Protein AF-A0A4W5KQK4-F1 (afdb_monomer_lite)

Structure (mmCIF, N/CA/C/O backbone):
data_AF-A0A4W5KQK4-F1
#
_entry.id   AF-A0A4W5KQK4-F1
#
loop_
_atom_site.group_PDB
_atom_site.id
_atom_site.type_symbol
_atom_site.label_atom_id
_atom_site.label_alt_id
_atom_site.label_comp_id
_atom_site.label_asym_id
_atom_site.label_entity_id
_atom_site.label_seq_id
_atom_site.pdbx_PDB_ins_code
_atom_site.Cartn_x
_atom_site.Cartn_y
_atom_site.Cartn_z
_atom_site.occupancy
_atom_site.B_iso_or_equiv
_atom_site.auth_seq_id
_atom_site.auth_comp_id
_atom_site.auth_asym_id
_atom_site.auth_atom_id
_atom_site.pdbx_PDB_model_num
ATOM 1 N N . MET A 1 1 ? 33.401 -1.306 -40.384 1.00 55.12 1 MET A N 1
ATOM 2 C CA . MET A 1 1 ? 32.395 -1.386 -39.302 1.00 55.12 1 MET A CA 1
ATOM 3 C C . MET A 1 1 ? 32.435 -0.047 -38.583 1.00 55.12 1 MET A C 1
ATOM 5 O O . MET A 1 1 ? 33.464 0.281 -38.014 1.00 55.12 1 MET A O 1
ATOM 9 N N . GLU A 1 2 ? 31.429 0.804 -38.780 1.00 61.31 2 GLU A N 1
ATOM 10 C CA . GLU A 1 2 ? 31.557 2.240 -38.484 1.00 61.31 2 GLU A CA 1
ATOM 11 C C . GLU A 1 2 ? 31.278 2.549 -37.004 1.00 61.31 2 GLU A C 1
ATOM 13 O O . GLU A 1 2 ? 30.202 2.195 -36.509 1.00 61.31 2 GLU A O 1
ATOM 18 N N . PRO A 1 3 ? 32.196 3.231 -36.295 1.00 64.75 3 PRO A N 1
ATOM 19 C CA . PRO A 1 3 ? 32.092 3.458 -34.850 1.00 64.75 3 PRO A CA 1
ATOM 20 C C . PRO A 1 3 ? 30.851 4.276 -34.453 1.00 64.75 3 PRO A C 1
ATOM 22 O O . PRO A 1 3 ? 30.302 4.081 -33.369 1.00 64.75 3 PRO A O 1
ATOM 25 N N . GLY A 1 4 ? 30.337 5.124 -35.352 1.00 69.31 4 GLY A N 1
ATOM 26 C CA . GLY A 1 4 ? 29.141 5.940 -35.106 1.00 69.31 4 GLY A CA 1
ATOM 27 C C . GLY A 1 4 ? 27.843 5.139 -34.937 1.00 69.31 4 GLY A C 1
ATOM 28 O O . GLY A 1 4 ? 26.954 5.552 -34.192 1.00 69.31 4 GLY A O 1
AT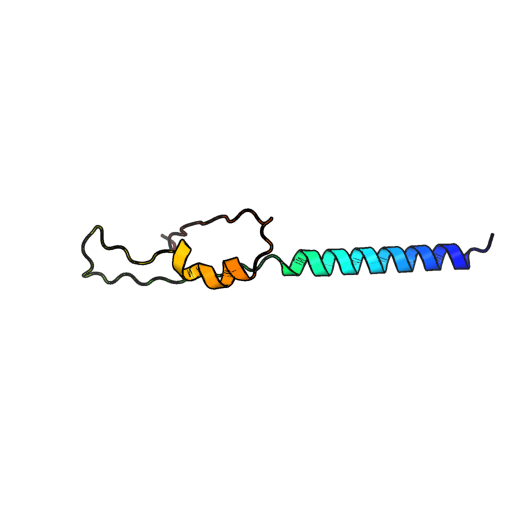OM 29 N N . LYS A 1 5 ? 27.740 3.955 -35.558 1.00 66.06 5 LYS A N 1
ATOM 30 C CA . LYS A 1 5 ? 26.542 3.099 -35.463 1.00 66.06 5 LYS A CA 1
ATOM 31 C C . LYS A 1 5 ? 26.420 2.441 -34.089 1.00 66.06 5 LYS A C 1
ATOM 33 O O . LYS A 1 5 ? 25.320 2.316 -33.562 1.00 66.06 5 LYS A O 1
ATOM 38 N N . ILE A 1 6 ? 27.551 2.075 -33.488 1.00 71.56 6 ILE A N 1
ATOM 39 C CA . ILE A 1 6 ? 27.612 1.431 -32.170 1.00 71.56 6 ILE A CA 1
ATOM 40 C C . ILE A 1 6 ? 27.164 2.418 -31.088 1.00 71.56 6 ILE A C 1
ATOM 42 O O . ILE A 1 6 ? 26.306 2.091 -30.272 1.00 71.56 6 ILE A O 1
ATOM 46 N N . ILE A 1 7 ? 27.669 3.653 -31.143 1.00 76.00 7 ILE A N 1
ATOM 47 C CA . ILE A 1 7 ? 27.329 4.718 -30.191 1.00 76.00 7 ILE A CA 1
ATOM 48 C C . ILE A 1 7 ? 25.823 5.025 -30.227 1.00 76.00 7 ILE A C 1
ATOM 50 O O . ILE A 1 7 ? 25.188 5.079 -29.175 1.00 76.00 7 ILE A O 1
ATOM 54 N N . CYS A 1 8 ? 25.216 5.120 -31.416 1.00 74.19 8 CYS A N 1
ATOM 55 C CA . CYS A 1 8 ? 23.768 5.328 -31.548 1.00 74.19 8 CYS A CA 1
ATOM 56 C C . CYS A 1 8 ? 22.938 4.208 -30.901 1.00 74.19 8 CYS A C 1
ATOM 58 O O . CYS A 1 8 ? 21.970 4.489 -30.196 1.00 74.19 8 CYS A O 1
ATOM 60 N N . VAL A 1 9 ? 23.322 2.941 -31.088 1.00 82.81 9 VAL A N 1
ATOM 61 C CA . VAL A 1 9 ? 22.607 1.798 -30.490 1.00 82.81 9 VAL A CA 1
ATOM 62 C C . VAL A 1 9 ? 22.701 1.814 -28.961 1.00 82.81 9 VAL A C 1
ATOM 64 O O . VAL A 1 9 ? 21.718 1.500 -28.285 1.00 82.81 9 VAL A O 1
ATOM 67 N N . PHE A 1 10 ? 23.846 2.218 -28.402 1.00 81.19 10 PHE A N 1
ATOM 68 C CA . PHE A 1 10 ? 24.003 2.380 -26.955 1.00 81.19 10 PHE A CA 1
ATOM 69 C C . PHE A 1 10 ? 23.092 3.474 -26.397 1.00 81.19 10 PHE A C 1
ATOM 71 O O . PHE A 1 10 ? 22.389 3.223 -25.418 1.00 81.19 10 PHE A O 1
ATOM 78 N N . TYR A 1 11 ? 23.034 4.642 -27.042 1.00 84.62 11 TYR A N 1
ATOM 79 C CA . TYR A 1 11 ? 22.124 5.713 -26.628 1.00 84.62 11 TYR A CA 1
ATOM 80 C C . TYR A 1 11 ? 20.663 5.263 -26.671 1.00 84.62 11 TYR A C 1
ATOM 82 O O . TYR A 1 11 ? 19.943 5.454 -25.695 1.00 84.62 11 TYR A O 1
ATOM 90 N N . ILE A 1 12 ? 20.232 4.596 -27.745 1.00 85.75 12 ILE A N 1
ATOM 91 C CA . ILE A 1 12 ? 18.855 4.094 -27.870 1.00 85.75 12 ILE A CA 1
ATOM 92 C C . ILE A 1 12 ? 18.526 3.092 -26.750 1.00 85.75 12 ILE A C 1
ATOM 94 O O . ILE A 1 12 ? 17.468 3.189 -26.130 1.00 85.75 12 ILE A O 1
ATOM 98 N N . ARG A 1 13 ? 19.436 2.163 -26.427 1.00 84.38 13 ARG A N 1
ATOM 99 C CA . ARG A 1 13 ? 19.241 1.201 -25.323 1.00 84.38 13 ARG A CA 1
ATOM 100 C C . ARG A 1 13 ? 19.153 1.886 -23.961 1.00 84.38 13 ARG A C 1
ATOM 102 O O . ARG A 1 13 ? 18.329 1.482 -23.146 1.00 84.38 13 ARG A O 1
ATOM 109 N N . ILE A 1 14 ? 19.965 2.915 -23.721 1.00 88.25 14 ILE A N 1
ATOM 110 C CA . ILE A 1 14 ? 19.925 3.701 -22.480 1.00 88.25 14 ILE A CA 1
ATOM 111 C C . ILE A 1 14 ? 18.583 4.428 -22.352 1.00 88.25 14 ILE A C 1
ATOM 113 O O . ILE A 1 14 ? 17.957 4.356 -21.298 1.00 88.25 14 ILE A O 1
ATOM 117 N N . TRP A 1 15 ? 18.097 5.053 -23.427 1.00 87.00 15 TRP A N 1
ATOM 118 C CA . TRP A 1 15 ? 16.789 5.714 -23.446 1.00 87.00 15 TRP A CA 1
ATOM 119 C C . TRP A 1 15 ? 15.629 4.744 -23.189 1.00 87.00 15 TRP A C 1
ATOM 121 O O . TRP A 1 15 ? 14.723 5.067 -22.421 1.00 87.00 15 TRP A O 1
ATOM 131 N N . ILE A 1 16 ? 15.677 3.537 -23.760 1.00 85.19 16 ILE A N 1
ATO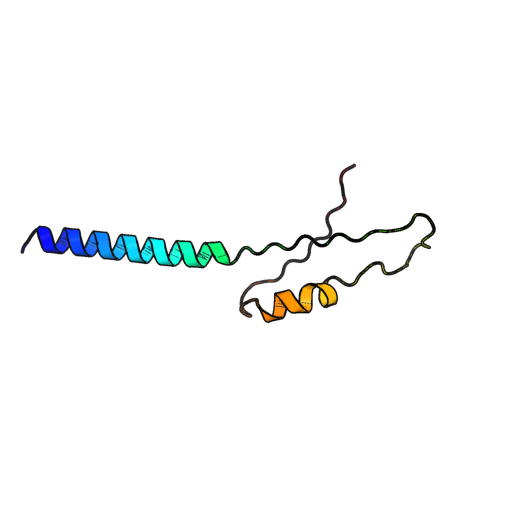M 132 C CA . ILE A 1 16 ? 14.674 2.489 -23.512 1.00 85.19 16 ILE A CA 1
ATOM 133 C C . ILE A 1 16 ? 14.692 2.049 -22.043 1.00 85.19 16 ILE A C 1
ATOM 135 O O . ILE A 1 16 ? 13.638 1.964 -21.417 1.00 85.19 16 ILE A O 1
ATOM 139 N N . LEU A 1 17 ? 15.872 1.806 -21.465 1.00 84.69 17 LEU A N 1
ATOM 140 C CA . LEU A 1 17 ? 15.994 1.437 -20.051 1.00 84.69 17 LEU A CA 1
ATOM 141 C C . LEU A 1 17 ? 15.478 2.544 -19.123 1.00 84.69 17 LEU A C 1
ATOM 143 O O . LEU A 1 17 ? 14.802 2.252 -18.136 1.00 84.69 17 LEU A O 1
ATOM 147 N N . LEU A 1 18 ? 15.746 3.808 -19.462 1.00 83.31 18 LEU A N 1
ATOM 148 C CA . LEU A 1 18 ? 15.254 4.959 -18.710 1.00 83.31 18 LEU A CA 1
ATOM 149 C C . LEU A 1 18 ? 13.720 5.044 -18.750 1.00 83.31 18 LEU A C 1
ATOM 151 O O . LEU A 1 18 ? 13.089 5.257 -17.716 1.00 83.31 18 LEU A O 1
ATOM 155 N N . ALA A 1 19 ? 13.116 4.815 -19.921 1.00 80.44 19 ALA A N 1
ATOM 156 C CA . ALA A 1 19 ? 11.665 4.797 -20.093 1.00 80.44 19 ALA A CA 1
ATOM 157 C C . ALA A 1 19 ? 10.998 3.658 -19.300 1.00 80.44 19 ALA A C 1
ATOM 159 O O . ALA A 1 19 ? 9.972 3.870 -18.655 1.00 80.44 19 ALA A O 1
ATOM 160 N N . VAL A 1 20 ? 11.605 2.466 -19.284 1.00 78.00 20 VAL A N 1
ATOM 161 C CA . VAL A 1 20 ? 11.109 1.317 -18.506 1.00 78.00 20 VAL A CA 1
ATOM 162 C C . VAL A 1 20 ? 11.188 1.588 -17.001 1.00 78.00 20 VAL A C 1
ATOM 164 O O . VAL A 1 20 ? 10.227 1.312 -16.282 1.00 78.00 20 VAL A O 1
ATOM 167 N N . MET A 1 21 ? 12.281 2.185 -16.512 1.00 75.06 21 MET A N 1
ATOM 168 C CA . MET A 1 21 ? 12.378 2.587 -15.103 1.00 75.06 21 MET A CA 1
ATOM 169 C C . MET A 1 21 ? 11.354 3.663 -14.732 1.00 75.06 21 MET A C 1
ATOM 171 O O . MET A 1 21 ? 10.722 3.555 -13.683 1.00 75.06 21 MET A O 1
ATOM 175 N N . ALA A 1 22 ? 11.150 4.669 -15.586 1.00 70.88 22 ALA A N 1
ATOM 176 C CA . ALA A 1 22 ? 10.177 5.734 -15.348 1.00 70.88 22 ALA A CA 1
ATOM 177 C C . ALA A 1 22 ? 8.726 5.225 -15.301 1.00 70.88 22 ALA A C 1
ATOM 179 O O . ALA A 1 22 ? 7.884 5.821 -14.632 1.00 70.88 22 ALA A O 1
ATOM 180 N N . LEU A 1 23 ? 8.421 4.124 -15.993 1.00 63.97 23 LEU A N 1
ATOM 181 C CA . LEU A 1 23 ? 7.116 3.470 -15.914 1.00 63.97 23 LEU A CA 1
ATOM 182 C C . LEU A 1 23 ? 6.978 2.623 -14.640 1.00 63.97 23 LEU A C 1
ATOM 184 O O . LEU A 1 23 ? 5.910 2.580 -14.033 1.00 63.97 23 LEU A O 1
ATOM 188 N N . ALA A 1 24 ? 8.059 1.976 -14.200 1.00 62.06 24 ALA A N 1
ATOM 189 C CA . ALA A 1 24 ? 8.058 1.152 -12.994 1.00 62.06 24 ALA A CA 1
ATOM 190 C C . ALA A 1 24 ? 7.881 1.977 -11.705 1.00 62.06 24 ALA A C 1
ATOM 192 O O . ALA A 1 24 ? 7.227 1.517 -10.768 1.00 62.06 24 ALA A O 1
ATOM 193 N N . THR A 1 25 ? 8.409 3.204 -11.657 1.00 59.28 25 THR A N 1
ATOM 194 C CA . THR A 1 25 ? 8.331 4.079 -10.473 1.00 59.28 25 THR A CA 1
ATOM 195 C C . THR A 1 25 ? 6.949 4.692 -10.242 1.00 59.28 25 THR A C 1
ATOM 197 O O . THR A 1 25 ? 6.626 5.035 -9.107 1.00 59.28 25 THR A O 1
ATOM 200 N N . GLN A 1 26 ? 6.096 4.776 -11.268 1.00 57.00 26 GLN A N 1
ATOM 201 C CA . GLN A 1 26 ? 4.735 5.320 -11.142 1.00 57.00 26 GLN A CA 1
ATOM 202 C C . GLN A 1 26 ? 3.787 4.409 -10.341 1.00 57.00 26 GLN A C 1
ATOM 204 O O . GLN A 1 26 ? 2.740 4.856 -9.875 1.00 57.00 26 GLN A O 1
ATOM 209 N N . ASN A 1 27 ? 4.162 3.144 -10.123 1.00 53.62 27 ASN A N 1
ATOM 210 C CA . ASN A 1 27 ? 3.291 2.148 -9.497 1.00 53.62 27 ASN A CA 1
ATOM 211 C C . ASN A 1 27 ? 3.340 2.121 -7.961 1.00 53.62 27 ASN A C 1
ATOM 213 O O . ASN A 1 27 ? 2.619 1.336 -7.348 1.00 53.62 27 ASN A O 1
ATOM 217 N N . VAL A 1 28 ? 4.121 2.985 -7.305 1.00 53.75 28 VAL A N 1
ATOM 218 C CA . VAL A 1 28 ? 4.091 3.103 -5.835 1.00 53.75 28 VAL A CA 1
ATOM 219 C C . VAL A 1 28 ? 3.098 4.194 -5.425 1.00 53.75 28 VAL A C 1
ATOM 221 O O . VAL A 1 28 ? 3.448 5.226 -4.859 1.00 53.75 28 VAL A O 1
ATOM 224 N N . THR A 1 29 ? 1.819 3.962 -5.725 1.00 57.41 29 THR A N 1
ATOM 225 C CA . THR A 1 29 ? 0.710 4.753 -5.172 1.00 57.41 29 THR A CA 1
ATOM 226 C C . 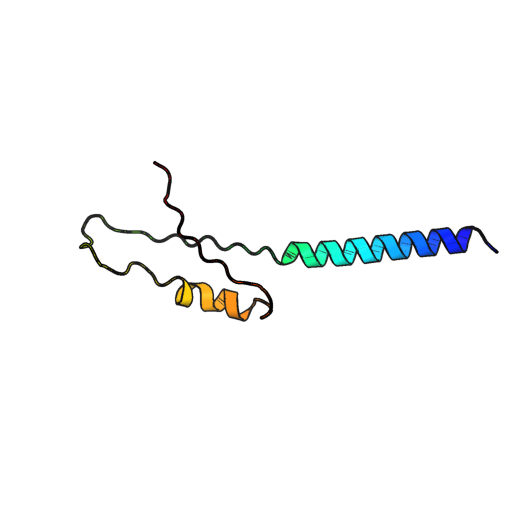THR A 1 29 ? 0.390 4.228 -3.774 1.00 57.41 29 THR A C 1
ATOM 228 O O . THR A 1 29 ? -0.376 3.285 -3.590 1.00 57.41 29 THR A O 1
ATOM 231 N N . GLY A 1 30 ? 1.011 4.820 -2.756 1.00 60.19 30 GLY A N 1
ATOM 232 C CA . GLY A 1 30 ? 0.596 4.634 -1.368 1.00 60.19 30 GLY A CA 1
ATOM 233 C C . GLY A 1 30 ? -0.516 5.621 -1.022 1.00 60.19 30 GLY A C 1
ATOM 234 O O . GLY A 1 30 ? -0.270 6.825 -1.000 1.00 60.19 30 GLY A O 1
ATOM 235 N N . LYS A 1 31 ? -1.735 5.146 -0.734 1.00 65.44 31 LYS A N 1
ATOM 236 C CA . LYS A 1 31 ? -2.783 5.988 -0.131 1.00 65.44 31 LYS A CA 1
ATOM 237 C C . LYS A 1 31 ? -2.778 5.834 1.387 1.00 65.44 31 LYS A C 1
ATOM 239 O O . LYS A 1 31 ? -2.983 4.740 1.904 1.00 65.44 31 LYS A O 1
ATOM 244 N N . THR A 1 32 ? -2.611 6.948 2.091 1.00 66.50 32 THR A N 1
ATOM 245 C CA . THR A 1 32 ? -2.763 7.011 3.549 1.00 66.50 32 THR A CA 1
ATOM 246 C C . THR A 1 32 ? -4.194 7.407 3.886 1.00 66.50 32 THR A C 1
ATOM 248 O O . THR A 1 32 ? -4.578 8.560 3.691 1.00 66.50 32 THR A O 1
ATOM 251 N N . LEU A 1 33 ? -4.982 6.463 4.399 1.00 69.38 33 LEU A N 1
ATOM 252 C CA . LEU A 1 33 ? -6.329 6.736 4.898 1.00 69.38 33 LEU A CA 1
ATOM 253 C C . LEU A 1 33 ? -6.273 7.114 6.380 1.00 69.38 33 LEU A C 1
ATOM 255 O O . LEU A 1 33 ? -5.594 6.462 7.174 1.00 69.38 33 LEU A O 1
ATOM 259 N N . LYS A 1 34 ? -6.958 8.203 6.739 1.00 73.12 34 LYS A N 1
ATOM 260 C CA . LYS A 1 34 ? -7.056 8.702 8.113 1.00 73.12 34 LYS A CA 1
ATOM 261 C C . LYS A 1 34 ? -8.450 8.393 8.643 1.00 73.12 34 LYS A C 1
ATOM 263 O O . LYS A 1 34 ? -9.423 8.921 8.117 1.00 73.12 34 LYS A O 1
ATOM 268 N N . TYR A 1 35 ? -8.518 7.591 9.697 1.00 77.50 35 TYR A N 1
ATOM 269 C CA . TYR A 1 35 ? -9.753 7.321 10.430 1.00 77.50 35 TYR A CA 1
ATOM 270 C C . TYR A 1 35 ? -9.719 8.068 11.764 1.00 77.50 35 TYR A C 1
ATOM 272 O O . TYR A 1 35 ? -8.660 8.163 12.388 1.00 77.50 35 TYR A O 1
ATOM 280 N N . GLN A 1 36 ? -10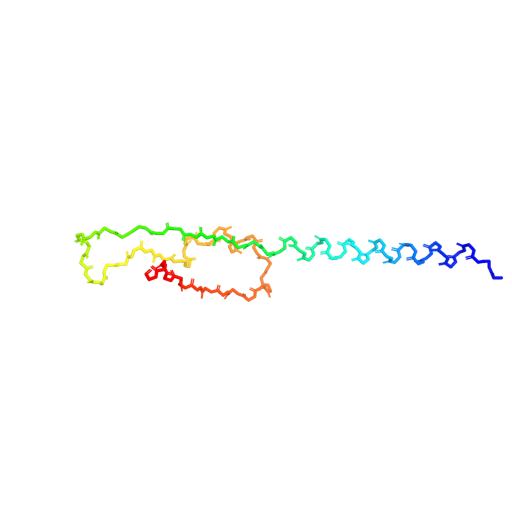.854 8.627 12.177 1.00 73.31 36 GLN A N 1
ATOM 281 C CA . GLN A 1 36 ? -11.019 9.266 13.483 1.00 73.31 36 GLN A CA 1
ATOM 282 C C . GLN A 1 36 ? -11.834 8.348 14.391 1.00 73.31 36 GLN A C 1
ATOM 284 O O . GLN A 1 36 ? -12.770 7.696 13.932 1.00 73.31 36 GLN A O 1
ATOM 289 N N . VAL A 1 37 ? -11.455 8.298 15.665 1.00 75.81 37 VAL A N 1
ATOM 290 C CA . VAL A 1 37 ? -12.159 7.563 16.720 1.00 75.81 37 VAL A CA 1
ATOM 291 C C . VAL A 1 37 ? -12.518 8.580 17.790 1.00 75.81 37 VAL A C 1
ATOM 293 O O . VAL A 1 37 ? -11.651 9.350 18.204 1.00 75.81 37 VAL A O 1
ATOM 296 N N . TYR A 1 38 ? -13.782 8.613 18.197 1.00 78.75 38 TYR A N 1
ATOM 297 C CA . TYR A 1 38 ? -14.254 9.509 19.252 1.00 78.75 38 TYR A CA 1
ATOM 298 C C . TYR A 1 38 ? -14.114 8.829 20.615 1.00 78.75 38 TYR A C 1
ATOM 300 O O . TYR A 1 38 ? -14.331 7.624 20.719 1.00 78.75 38 TYR A O 1
ATOM 308 N N . GLU A 1 39 ? -13.786 9.585 21.665 1.00 74.50 39 GLU A N 1
ATOM 309 C CA . GLU A 1 39 ? -13.552 9.024 23.008 1.00 74.50 39 GLU A CA 1
ATOM 310 C C . GLU A 1 39 ? -14.785 8.321 23.596 1.00 74.50 39 GLU A C 1
ATOM 312 O O . GLU A 1 39 ? -14.661 7.371 24.363 1.00 74.50 39 GLU A O 1
ATOM 317 N N . GLU A 1 40 ? -15.984 8.725 23.177 1.00 81.62 40 GLU A N 1
ATOM 318 C CA . GLU A 1 40 ? -17.248 8.119 23.606 1.00 81.62 40 GLU A CA 1
ATOM 319 C C . GLU A 1 40 ? -17.559 6.783 22.899 1.00 81.62 40 GLU A C 1
ATOM 321 O O . GLU A 1 40 ? -18.547 6.116 23.227 1.00 81.62 40 GLU A O 1
ATOM 326 N N . GLN A 1 41 ? -16.753 6.362 21.911 1.00 69.12 41 GLN A N 1
ATOM 327 C CA . GLN A 1 41 ? -16.993 5.104 21.205 1.00 69.12 41 GLN A CA 1
ATOM 328 C C . GLN A 1 41 ? -16.710 3.897 22.099 1.00 69.12 41 GLN A C 1
ATOM 330 O O . GLN A 1 41 ? -15.607 3.680 22.597 1.00 69.12 41 GLN A O 1
ATOM 335 N N . LYS A 1 42 ? -17.727 3.041 22.227 1.00 76.50 42 LYS A N 1
ATOM 336 C CA . LYS A 1 42 ? -17.628 1.775 22.952 1.00 76.50 42 LYS A CA 1
ATOM 337 C C . LYS A 1 42 ? -16.605 0.843 22.301 1.00 76.50 42 LYS A C 1
ATOM 339 O O . LYS A 1 42 ? -16.510 0.754 21.071 1.00 76.50 42 LYS A O 1
ATOM 344 N N . VAL A 1 43 ? -15.897 0.089 23.141 1.00 75.88 43 VAL A N 1
ATOM 345 C CA . VAL A 1 43 ? -14.963 -0.961 22.717 1.00 75.88 43 VAL A CA 1
ATOM 346 C C . VAL A 1 43 ? -15.693 -1.963 21.817 1.00 75.88 43 VAL A C 1
ATOM 348 O O . VAL A 1 43 ? -16.772 -2.440 22.159 1.00 75.88 43 VAL A O 1
ATOM 351 N N . GLY A 1 44 ? -15.110 -2.259 20.654 1.00 77.50 44 GLY A N 1
ATOM 352 C CA . GLY A 1 44 ? -15.699 -3.151 19.647 1.00 77.50 44 GLY A CA 1
ATOM 353 C C . GLY A 1 44 ? -16.443 -2.441 18.512 1.00 77.50 44 GLY A C 1
ATOM 354 O O . GLY A 1 44 ? -16.925 -3.104 17.596 1.00 77.50 44 GLY A O 1
ATOM 355 N N . THR A 1 45 ? -16.508 -1.107 18.524 1.00 78.50 45 THR A N 1
ATOM 356 C CA . THR A 1 45 ? -17.077 -0.347 17.404 1.00 78.50 45 THR A CA 1
ATOM 357 C C . THR A 1 45 ? -16.150 -0.409 16.187 1.00 78.50 45 THR A C 1
ATOM 359 O O . THR A 1 45 ? -14.970 -0.070 16.265 1.00 78.50 45 THR A O 1
ATOM 362 N N . VAL A 1 46 ? -16.685 -0.841 15.043 1.00 78.31 46 VAL A N 1
ATOM 363 C CA . VAL A 1 46 ? -15.952 -0.871 13.770 1.00 78.31 46 VAL A CA 1
ATOM 364 C C . VAL A 1 46 ? -15.868 0.550 13.212 1.00 78.31 46 VAL A C 1
ATOM 366 O O . VAL A 1 46 ? -16.884 1.132 12.849 1.00 78.31 46 VAL A O 1
ATOM 369 N N . ILE A 1 47 ? -14.657 1.104 13.147 1.00 76.06 47 ILE A N 1
ATOM 370 C CA . ILE A 1 47 ? -14.403 2.499 12.739 1.00 76.06 47 ILE A CA 1
ATOM 371 C C . ILE A 1 47 ? -14.279 2.678 11.223 1.00 76.06 47 ILE A C 1
ATOM 373 O O . ILE A 1 47 ? -14.565 3.752 10.709 1.00 76.06 47 ILE A O 1
ATOM 377 N N . ALA A 1 48 ? -13.846 1.633 10.514 1.00 74.56 48 ALA A N 1
ATOM 378 C CA . ALA A 1 48 ? -13.724 1.617 9.063 1.00 74.56 48 ALA A CA 1
ATOM 379 C C . ALA A 1 48 ? -13.419 0.212 8.550 1.00 74.56 48 ALA A C 1
ATOM 381 O O . ALA A 1 48 ? -12.947 -0.658 9.292 1.00 74.56 48 ALA A O 1
ATOM 382 N N . ARG A 1 49 ? -13.626 0.013 7.248 1.00 79.25 49 ARG A N 1
ATOM 383 C CA . ARG A 1 49 ? -13.264 -1.213 6.544 1.00 79.25 49 ARG A CA 1
ATOM 384 C C . ARG A 1 49 ? -12.336 -0.868 5.397 1.00 79.25 49 ARG A C 1
ATOM 386 O O . ARG A 1 49 ? -12.756 -0.595 4.281 1.00 79.25 49 ARG A O 1
ATOM 393 N N . LEU A 1 50 ? -11.043 -1.010 5.665 1.00 76.50 50 LEU A N 1
ATOM 394 C CA . LEU A 1 50 ? -9.975 -0.686 4.721 1.00 76.50 50 LEU A CA 1
ATOM 395 C C . LEU A 1 50 ? -10.122 -1.373 3.350 1.00 76.50 50 LEU A C 1
ATOM 397 O O . LEU A 1 50 ? -9.693 -0.833 2.339 1.00 76.50 50 LEU A O 1
ATOM 401 N N . LYS A 1 51 ? -10.724 -2.565 3.299 1.00 72.75 51 LYS A N 1
ATOM 402 C CA . LYS A 1 51 ? -10.994 -3.278 2.043 1.00 72.75 51 LYS A CA 1
ATOM 403 C C . LYS A 1 51 ? -12.002 -2.537 1.156 1.00 72.75 51 LYS A C 1
ATOM 405 O O . LYS A 1 51 ? -11.837 -2.529 -0.059 1.00 72.75 51 LYS A O 1
ATOM 410 N N . GLU A 1 52 ? -13.036 -1.965 1.763 1.00 76.75 52 GLU A N 1
ATOM 411 C CA . GLU A 1 52 ? -14.129 -1.279 1.070 1.00 76.75 52 GLU A CA 1
ATOM 412 C C . GLU A 1 52 ? -13.679 0.132 0.657 1.00 76.75 52 GLU A C 1
ATOM 414 O O . GLU A 1 52 ? -13.801 0.496 -0.508 1.00 76.75 52 GLU A O 1
ATOM 419 N N . ASP A 1 53 ? -13.006 0.860 1.552 1.00 73.88 53 ASP A N 1
ATOM 420 C CA . ASP A 1 53 ? -12.560 2.246 1.314 1.00 73.88 53 ASP A CA 1
ATOM 421 C C . ASP A 1 53 ? -11.449 2.378 0.254 1.00 73.88 53 ASP A C 1
ATOM 423 O O . ASP A 1 53 ? -11.194 3.455 -0.288 1.00 73.88 53 ASP A O 1
ATOM 427 N N . VAL A 1 54 ? -10.753 1.280 -0.046 1.00 71.94 54 VAL A N 1
ATOM 428 C CA . VAL A 1 54 ? -9.655 1.241 -1.024 1.00 71.94 54 VAL A CA 1
ATOM 429 C C . VAL A 1 54 ? -10.106 0.570 -2.336 1.00 71.94 54 VAL A C 1
ATOM 431 O O . VAL A 1 54 ? -9.321 0.490 -3.279 1.00 71.94 54 VAL A O 1
ATOM 434 N N . ALA A 1 55 ? -11.378 0.160 -2.457 1.00 70.69 55 ALA A N 1
ATOM 435 C CA . ALA A 1 55 ? -11.942 -0.485 -3.651 1.00 70.69 55 ALA A CA 1
ATOM 436 C C . ALA A 1 55 ? -11.691 0.307 -4.945 1.00 70.69 55 ALA A C 1
ATOM 438 O O . ALA A 1 55 ? -11.195 -0.255 -5.919 1.00 70.69 55 ALA A O 1
ATOM 439 N N . ASP A 1 56 ? -11.902 1.623 -4.932 1.00 68.44 56 ASP A N 1
ATOM 440 C CA . ASP A 1 56 ? -11.661 2.494 -6.095 1.00 68.44 56 ASP A CA 1
ATOM 441 C C . ASP A 1 56 ? -10.188 2.581 -6.512 1.00 68.44 56 ASP A C 1
ATOM 443 O O . ASP A 1 56 ? -9.858 2.911 -7.654 1.00 68.44 56 ASP A O 1
ATOM 447 N N . VAL A 1 57 ? -9.280 2.321 -5.571 1.00 64.75 57 VAL A N 1
ATOM 44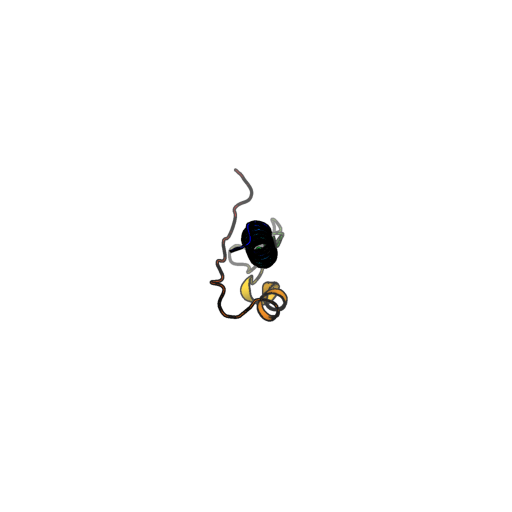8 C CA . VAL A 1 57 ? -7.842 2.242 -5.837 1.00 64.75 57 VAL A CA 1
ATOM 449 C C . VAL A 1 57 ? -7.505 0.862 -6.382 1.00 64.75 57 VAL A C 1
ATOM 451 O O . VAL A 1 57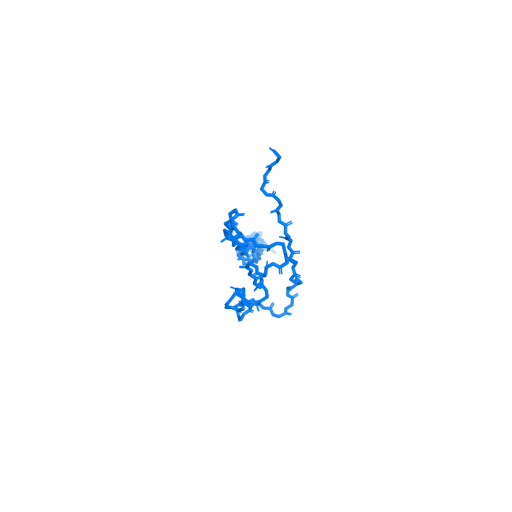 ? -6.743 0.772 -7.338 1.00 64.75 57 VAL A O 1
ATOM 454 N N . PHE A 1 58 ? -8.123 -0.198 -5.853 1.00 62.62 58 PHE A N 1
ATOM 455 C CA . PHE A 1 58 ? -7.943 -1.559 -6.358 1.00 62.62 58 PHE A CA 1
ATOM 456 C C . PHE A 1 58 ? -8.398 -1.728 -7.802 1.00 62.62 58 PHE A C 1
ATOM 458 O O . PHE A 1 58 ? -7.700 -2.387 -8.561 1.00 62.62 58 PHE A O 1
ATOM 465 N N . VAL A 1 59 ? -9.494 -1.086 -8.213 1.00 63.94 59 VAL A N 1
ATOM 466 C CA . VAL A 1 59 ? -9.964 -1.120 -9.612 1.00 63.94 59 VAL A CA 1
ATOM 467 C C . VAL A 1 59 ? -8.926 -0.532 -10.581 1.00 63.94 59 VAL A C 1
ATOM 469 O O . VAL A 1 59 ? -8.895 -0.894 -11.754 1.00 63.94 59 VAL A O 1
ATOM 472 N N . LYS A 1 60 ? -8.051 0.358 -10.099 1.00 65.00 60 LYS A N 1
ATOM 473 C CA . LYS A 1 60 ? -7.006 1.014 -10.898 1.00 65.00 60 LYS A CA 1
ATOM 474 C C . LYS A 1 60 ? -5.651 0.314 -10.821 1.00 65.00 60 LYS A C 1
ATOM 476 O O . LYS A 1 60 ? -4.748 0.694 -11.563 1.00 65.00 60 LYS A O 1
ATOM 481 N N . LEU A 1 61 ? -5.485 -0.666 -9.931 1.00 64.81 61 LEU A N 1
ATOM 482 C CA . LEU A 1 61 ? -4.235 -1.406 -9.817 1.00 64.81 61 LEU A CA 1
ATOM 483 C C . LEU A 1 61 ? -4.235 -2.595 -10.787 1.00 64.81 61 LEU A C 1
ATOM 485 O O . LEU A 1 61 ? -5.210 -3.346 -10.834 1.00 64.81 61 LEU A O 1
ATOM 489 N N . PRO A 1 62 ? -3.135 -2.821 -11.529 1.00 58.91 62 PRO A N 1
ATOM 490 C CA . PRO A 1 62 ? -2.973 -4.055 -12.279 1.00 58.91 62 PRO A CA 1
ATOM 491 C C . PRO A 1 62 ? -3.007 -5.238 -11.303 1.00 58.91 62 PRO A C 1
ATOM 493 O O . PRO A 1 62 ? -2.349 -5.230 -10.261 1.00 58.91 62 PRO A O 1
ATOM 496 N N . SER A 1 63 ? -3.788 -6.260 -11.649 1.00 61.19 63 SER A N 1
ATOM 497 C CA . SER A 1 63 ? -4.144 -7.416 -10.811 1.00 61.19 63 SER A CA 1
ATOM 498 C C . SER A 1 63 ? -2.967 -8.282 -10.329 1.00 61.19 63 SER A C 1
ATOM 500 O O . SER A 1 63 ? -3.184 -9.257 -9.614 1.00 61.19 63 SER A O 1
ATOM 502 N N . SER A 1 64 ? -1.727 -7.943 -10.694 1.00 58.69 64 SER A N 1
ATOM 503 C CA . SER A 1 64 ? -0.505 -8.662 -10.318 1.00 58.69 64 SER A CA 1
ATOM 504 C C . SER A 1 64 ? 0.236 -8.077 -9.109 1.00 58.69 64 SER A C 1
ATOM 506 O O . SER A 1 64 ? 1.253 -8.635 -8.697 1.00 58.69 64 SER A O 1
ATOM 508 N N . VAL A 1 65 ? -0.234 -6.969 -8.522 1.00 61.72 65 VAL A N 1
ATOM 509 C CA . VAL A 1 65 ? 0.440 -6.337 -7.376 1.00 61.72 65 VAL A CA 1
ATOM 510 C C . VAL A 1 65 ? -0.079 -6.924 -6.063 1.00 61.72 65 VAL A C 1
ATOM 512 O O . VAL A 1 65 ? -1.261 -6.815 -5.740 1.00 61.72 65 VAL A O 1
ATOM 515 N N . SER A 1 66 ? 0.812 -7.523 -5.269 1.00 59.44 66 SER A N 1
ATOM 516 C CA . SER A 1 66 ? 0.477 -8.029 -3.934 1.00 59.44 66 SER A CA 1
ATOM 517 C C . SER A 1 66 ? 0.065 -6.878 -3.011 1.00 59.44 66 SER A C 1
ATOM 519 O O . SER A 1 66 ? 0.885 -6.028 -2.652 1.00 59.44 66 SER A O 1
ATOM 521 N N . LEU A 1 67 ? -1.204 -6.853 -2.613 1.00 64.62 67 LEU A N 1
ATOM 522 C CA . LEU A 1 67 ? -1.759 -5.821 -1.743 1.00 64.62 67 LEU A CA 1
ATOM 523 C C . LEU A 1 67 ? -1.349 -6.084 -0.291 1.00 64.62 67 LEU A C 1
ATOM 525 O O . LEU A 1 67 ? -1.682 -7.123 0.278 1.00 64.62 67 LEU A O 1
ATOM 529 N N . ARG A 1 68 ? -0.639 -5.137 0.330 1.00 68.19 68 ARG A N 1
ATOM 530 C CA . ARG A 1 68 ? -0.248 -5.219 1.742 1.00 68.19 68 ARG A CA 1
ATOM 531 C C . ARG A 1 68 ? -0.979 -4.157 2.549 1.00 68.19 68 ARG A C 1
ATOM 533 O O . ARG A 1 68 ? -0.692 -2.970 2.433 1.00 68.19 68 ARG A O 1
ATOM 540 N N . PHE A 1 69 ? -1.882 -4.600 3.411 1.00 70.38 69 PHE A N 1
ATOM 541 C CA . PHE A 1 69 ? -2.549 -3.738 4.377 1.00 70.38 69 PHE A CA 1
ATOM 542 C C . PHE A 1 69 ? -1.732 -3.674 5.667 1.00 70.38 69 PHE A C 1
ATOM 544 O O . PHE A 1 69 ? -1.285 -4.701 6.178 1.00 70.38 69 PHE A O 1
ATOM 551 N N . ARG A 1 70 ? -1.528 -2.470 6.206 1.00 68.56 70 ARG A N 1
ATOM 552 C CA . ARG A 1 70 ? -0.841 -2.269 7.484 1.00 68.56 70 ARG A CA 1
ATOM 553 C C . ARG A 1 70 ? -1.591 -1.231 8.305 1.00 68.56 70 ARG A C 1
ATOM 555 O O . ARG A 1 70 ? -1.707 -0.087 7.880 1.00 68.56 70 ARG A O 1
ATOM 562 N N . ALA A 1 71 ? -2.048 -1.622 9.490 1.00 70.75 71 ALA A N 1
ATOM 563 C CA . ALA A 1 71 ? -2.454 -0.661 10.504 1.00 70.75 71 ALA A CA 1
ATOM 564 C C . ALA A 1 71 ? -1.189 -0.004 11.081 1.00 70.75 71 ALA A C 1
ATOM 566 O O . ALA A 1 71 ? -0.263 -0.699 11.504 1.00 70.75 71 ALA A O 1
ATOM 567 N N . MET A 1 72 ? -1.121 1.326 11.047 1.00 64.44 72 MET A N 1
ATOM 568 C CA . MET A 1 72 ? -0.067 2.095 11.708 1.00 64.44 72 MET A CA 1
ATOM 569 C C . MET A 1 72 ? -0.661 2.755 12.946 1.00 64.44 72 MET A C 1
ATOM 571 O O . MET A 1 72 ? -1.620 3.516 12.840 1.00 64.44 72 MET A O 1
ATOM 575 N N . GLN A 1 73 ? -0.086 2.471 14.111 1.00 68.31 73 GLN A N 1
ATOM 576 C CA . GLN A 1 73 ? -0.382 3.226 15.320 1.00 68.31 73 GLN A CA 1
ATOM 577 C C . GLN A 1 73 ? 0.257 4.610 15.168 1.00 68.31 73 GLN A C 1
ATOM 579 O O . GLN A 1 73 ? 1.440 4.721 14.834 1.00 68.31 73 GLN A O 1
ATOM 584 N N . ARG A 1 74 ? -0.534 5.671 15.343 1.00 57.12 74 ARG A N 1
ATOM 585 C CA . ARG A 1 74 ? 0.015 7.027 15.450 1.00 57.12 74 ARG A CA 1
ATOM 586 C C . ARG A 1 74 ? 0.835 7.066 16.747 1.00 57.12 74 ARG A C 1
ATOM 588 O O . ARG A 1 74 ? 0.380 6.487 17.724 1.00 57.12 74 ARG A O 1
ATOM 595 N N . GLY A 1 75 ? 2.049 7.620 16.676 1.00 69.88 75 GLY A N 1
ATOM 596 C CA . GLY A 1 75 ? 3.142 7.430 17.643 1.00 69.88 75 GLY A CA 1
ATOM 597 C C . GLY A 1 75 ? 2.785 7.513 19.133 1.00 69.88 75 GLY A C 1
ATOM 598 O O . GLY A 1 75 ? 1.768 8.097 19.500 1.00 69.88 75 GLY A O 1
ATOM 599 N N . SER A 1 76 ? 3.655 6.888 19.938 1.00 44.84 76 SER A N 1
ATOM 600 C CA . SER A 1 76 ? 3.606 6.842 21.407 1.00 44.84 76 SER A CA 1
ATOM 601 C C . SER A 1 76 ? 3.659 8.215 22.061 1.00 44.84 76 SER A C 1
ATOM 603 O O . SER A 1 76 ? 4.287 9.125 21.476 1.00 44.84 76 SER A O 1
#

Organism: NCBI:txid62062

Sequence (76 aa):
MEPGKIICVFYIRIWILLAVMALATQNVTGKTLKYQVYEEQKVGTVIARLKEDVADVFVKLPSSVSLRFRAMQRGS

Radius of gyration: 22.96 Å; chains: 1; bounding box: 50×18×63 Å

Foldseek 3Di:
DDPVVVVVVVVVVVVVVVVVVVVVVVQPDDDDDDWDDDPPDDPPDDRDDPCVVCVVVVVVHDPPDDDDDDDDDDDD

Secondary structure (DSSP, 8-state):
--HHHHHHHHHHHHHHHHHHHHHHGGG-----------TTPPTT-----HHHHTHHHHTTS-TTS-----------

pLDDT: mean 70.5, std 9.18, range [44.84, 88.25]